Protein AF-A0A969H7K2-F1 (afdb_monomer_lite)

Foldseek 3Di:
DWKWKDFPPDPDIDGDDAPQDPPHDDDDDDAFGKIWIWDADRPPRHTQDTPGIDGDDPQKDKDWDWDADPVVRDIDIDIDIDRHDD

pLDDT: mean 81.41, std 8.26, range [55.66, 92.06]

Radius of gyration: 13.36 Å; chains: 1; bounding box: 31×29×38 Å

Sequence (86 aa):
MDVKIFRRGNHRPVKIFQDVTNGSEAAKVVAPGRYNTQIFAANNNQRLVKSGFVGLKARNLYIEYVFGSPKSNSLTIVTQTIRLPR

Secondary structure (DSSP, 8-state):
-EEEEEETT--S-EEEE-S--TT--------SEEEEEEEE-TTT--EEEEEEEEEEPTTEEEEEEEEEETTTTEEEEEEEEEEPP-

Structure (mmCIF, N/CA/C/O backbone):
data_AF-A0A969H7K2-F1
#
_entry.id   AF-A0A969H7K2-F1
#
loop_
_atom_site.group_PDB
_atom_site.id
_atom_site.type_symbol
_atom_site.label_atom_id
_atom_site.label_alt_id
_atom_site.label_comp_id
_atom_site.label_asym_id
_atom_site.label_entity_id
_atom_site.label_seq_id
_atom_site.pdbx_PDB_ins_code
_atom_site.Cartn_x
_atom_site.Cartn_y
_atom_site.Cartn_z
_atom_site.occupancy
_atom_site.B_iso_or_equiv
_atom_site.auth_seq_id
_atom_site.auth_comp_id
_atom_site.auth_asym_id
_atom_site.auth_atom_id
_atom_site.pdbx_PDB_model_num
ATOM 1 N N . MET A 1 1 ? 0.168 4.856 11.513 1.00 71.06 1 MET A N 1
ATOM 2 C CA . MET A 1 1 ? -0.199 3.616 10.799 1.00 71.06 1 MET A CA 1
ATOM 3 C C . MET A 1 1 ? 1.074 2.985 10.276 1.00 71.06 1 MET A C 1
ATOM 5 O O . MET A 1 1 ? 2.000 3.704 9.934 1.00 71.06 1 MET A O 1
ATOM 9 N N . ASP A 1 2 ? 1.118 1.664 10.192 1.00 70.50 2 ASP A N 1
ATOM 10 C CA . ASP A 1 2 ? 2.214 0.943 9.552 1.00 70.50 2 ASP A CA 1
ATOM 11 C C . ASP A 1 2 ? 1.820 0.590 8.119 1.00 70.50 2 ASP A C 1
ATOM 13 O O . ASP A 1 2 ? 0.764 -0.002 7.892 1.00 70.50 2 ASP A O 1
ATOM 17 N N . VAL A 1 3 ? 2.678 0.891 7.145 1.00 68.75 3 VAL A N 1
ATOM 18 C CA . VAL A 1 3 ? 2.439 0.525 5.743 1.00 68.75 3 VAL A CA 1
ATOM 19 C C . VAL A 1 3 ? 3.431 -0.560 5.345 1.00 68.75 3 VAL A C 1
ATOM 21 O O . VAL A 1 3 ? 4.656 -0.387 5.361 1.00 68.75 3 VAL A O 1
ATOM 24 N N . LYS A 1 4 ? 2.893 -1.724 4.980 1.00 70.50 4 LYS A N 1
ATOM 25 C CA . LYS A 1 4 ? 3.684 -2.877 4.545 1.00 70.50 4 LYS A CA 1
ATOM 26 C C . LYS A 1 4 ? 3.395 -3.127 3.077 1.00 70.50 4 LYS A C 1
ATOM 28 O O . LYS A 1 4 ? 2.236 -3.154 2.662 1.00 70.50 4 LYS A O 1
ATOM 33 N N . ILE A 1 5 ? 4.445 -3.361 2.296 1.00 65.88 5 ILE A N 1
ATOM 34 C CA . ILE A 1 5 ? 4.280 -3.826 0.921 1.00 65.88 5 ILE A CA 1
ATOM 35 C C . ILE A 1 5 ? 4.869 -5.224 0.772 1.00 65.88 5 ILE A C 1
ATOM 37 O O . ILE A 1 5 ? 5.867 -5.601 1.385 1.00 65.88 5 ILE A O 1
ATOM 41 N N . PHE A 1 6 ? 4.221 -6.011 -0.067 1.00 69.69 6 PHE A N 1
ATOM 42 C CA . PHE A 1 6 ? 4.488 -7.423 -0.252 1.00 69.69 6 PHE A CA 1
ATOM 43 C C . PHE A 1 6 ? 4.829 -7.621 -1.717 1.00 69.69 6 PHE A C 1
ATOM 45 O O . PHE A 1 6 ? 3.964 -7.472 -2.578 1.00 69.69 6 PHE A O 1
ATOM 52 N N . ARG A 1 7 ? 6.080 -7.949 -2.034 1.00 70.88 7 ARG A N 1
ATOM 53 C CA . ARG A 1 7 ? 6.423 -8.330 -3.406 1.00 70.88 7 ARG A CA 1
ATOM 54 C C . ARG A 1 7 ? 5.826 -9.709 -3.687 1.00 70.88 7 ARG A C 1
ATOM 56 O O . ARG A 1 7 ? 6.080 -10.654 -2.945 1.00 70.88 7 ARG A O 1
ATOM 63 N N . ARG A 1 8 ? 5.032 -9.839 -4.750 1.00 63.56 8 ARG A N 1
ATOM 64 C CA . ARG A 1 8 ? 4.445 -11.118 -5.172 1.00 63.56 8 ARG A CA 1
ATOM 65 C C . ARG A 1 8 ? 5.575 -12.116 -5.452 1.00 63.56 8 ARG A C 1
ATOM 67 O O . ARG A 1 8 ? 6.477 -11.798 -6.219 1.00 63.56 8 ARG A O 1
ATOM 74 N N . GLY A 1 9 ? 5.512 -13.291 -4.827 1.00 61.19 9 GLY A N 1
ATOM 75 C CA . GLY A 1 9 ? 6.559 -14.321 -4.896 1.00 61.19 9 GLY A CA 1
ATOM 76 C C . GLY A 1 9 ? 7.526 -14.325 -3.706 1.00 61.19 9 GLY A C 1
ATOM 77 O O . GLY A 1 9 ? 8.187 -15.329 -3.486 1.00 61.19 9 GLY A O 1
ATOM 78 N N . ASN A 1 10 ? 7.551 -13.269 -2.882 1.00 63.47 10 ASN A N 1
ATOM 79 C CA . ASN A 1 10 ? 8.206 -13.296 -1.575 1.00 63.47 10 ASN A CA 1
ATOM 80 C C . ASN A 1 10 ? 7.153 -13.502 -0.485 1.00 63.47 10 ASN A C 1
ATOM 82 O O . ASN A 1 10 ? 6.274 -12.668 -0.283 1.00 63.47 10 ASN A O 1
ATOM 86 N N . HIS A 1 11 ? 7.258 -14.613 0.242 1.00 55.66 11 HIS A N 1
ATOM 87 C CA . HIS A 1 11 ? 6.326 -14.967 1.319 1.00 55.66 11 HIS A CA 1
ATOM 88 C C . HIS A 1 11 ? 6.587 -14.175 2.612 1.00 55.66 11 HIS A C 1
ATOM 90 O O . HIS A 1 11 ? 5.817 -14.273 3.564 1.00 55.66 11 HIS A O 1
ATOM 96 N N . ARG A 1 12 ? 7.663 -13.377 2.659 1.00 62.31 12 ARG A N 1
ATOM 97 C CA . ARG A 1 12 ? 8.004 -12.533 3.806 1.00 62.31 12 ARG A CA 1
ATOM 98 C C . ARG A 1 12 ? 7.534 -11.092 3.561 1.00 62.31 12 ARG A C 1
ATOM 100 O O . ARG A 1 12 ? 8.014 -10.464 2.614 1.00 62.31 12 ARG A O 1
ATOM 107 N N . PRO A 1 13 ? 6.612 -10.560 4.384 1.00 62.00 13 PRO A N 1
ATOM 108 C CA . PRO A 1 13 ? 6.230 -9.152 4.350 1.00 62.00 13 PRO A CA 1
ATOM 109 C C . PRO A 1 13 ? 7.466 -8.280 4.569 1.00 62.00 13 PRO A C 1
ATOM 111 O O . PRO A 1 13 ? 8.185 -8.495 5.543 1.00 62.00 13 PRO A O 1
ATOM 114 N N . VAL A 1 14 ? 7.695 -7.272 3.728 1.00 68.38 14 VAL A N 1
ATOM 115 C CA . VAL A 1 14 ? 8.696 -6.243 4.033 1.00 68.38 14 VAL A CA 1
ATOM 116 C C . VAL A 1 14 ? 7.939 -5.038 4.581 1.00 68.38 14 VAL A C 1
ATOM 118 O O . VAL A 1 14 ? 7.150 -4.409 3.872 1.00 68.38 14 VAL A O 1
ATOM 121 N N . LYS A 1 15 ? 8.140 -4.727 5.868 1.00 69.06 15 LYS A N 1
ATOM 122 C CA . LYS A 1 15 ? 7.682 -3.448 6.424 1.00 69.06 15 LYS A CA 1
ATOM 123 C C . LYS A 1 15 ? 8.486 -2.349 5.727 1.00 69.06 15 LYS A C 1
ATOM 125 O O . LYS A 1 15 ? 9.713 -2.405 5.701 1.00 69.06 15 LYS A O 1
ATOM 130 N N . ILE A 1 16 ? 7.795 -1.419 5.077 1.00 74.00 16 ILE A N 1
ATOM 131 C CA . ILE A 1 16 ? 8.432 -0.392 4.243 1.00 74.00 16 ILE A CA 1
ATOM 132 C C . ILE A 1 16 ? 8.327 0.971 4.894 1.00 74.00 16 ILE A C 1
ATOM 134 O O . ILE A 1 16 ? 9.313 1.701 4.861 1.00 74.00 16 ILE A O 1
ATOM 138 N N . PHE A 1 17 ? 7.205 1.248 5.551 1.00 81.19 17 PHE A N 1
ATOM 139 C CA . PHE A 1 17 ? 7.047 2.416 6.396 1.00 81.19 17 PHE A CA 1
ATOM 140 C C . PHE A 1 17 ? 6.522 1.984 7.760 1.00 81.19 17 PHE A C 1
ATOM 142 O O . PHE A 1 17 ? 5.607 1.160 7.860 1.00 81.19 17 PHE A O 1
ATOM 149 N N . GLN A 1 18 ? 7.138 2.526 8.799 1.00 79.00 18 GLN A N 1
ATOM 150 C CA . GLN A 1 18 ? 6.761 2.318 10.185 1.00 79.00 18 GLN A CA 1
ATOM 151 C C . GLN A 1 18 ? 6.281 3.652 10.757 1.00 79.00 18 GLN A C 1
ATOM 153 O O . GLN A 1 18 ? 6.855 4.685 10.424 1.00 79.00 18 GLN A O 1
ATOM 158 N N . ASP A 1 19 ? 5.238 3.613 11.587 1.00 72.56 19 ASP A N 1
ATOM 159 C CA . ASP A 1 19 ? 4.761 4.762 12.363 1.00 72.56 19 ASP A CA 1
ATOM 160 C C . ASP A 1 19 ? 4.435 6.007 11.514 1.00 72.56 19 ASP A C 1
ATOM 162 O O . ASP A 1 19 ? 4.634 7.141 11.936 1.00 72.56 19 ASP A O 1
ATOM 166 N N . VAL A 1 20 ? 3.861 5.807 10.320 1.00 79.31 20 VAL A N 1
ATOM 167 C CA . VAL A 1 20 ? 3.367 6.903 9.470 1.00 79.31 20 VAL A CA 1
ATOM 168 C C . VAL A 1 20 ? 2.234 7.615 10.204 1.00 79.31 20 VAL A C 1
ATOM 170 O O . VAL A 1 20 ? 1.127 7.078 10.342 1.00 79.31 20 VAL A O 1
ATOM 173 N N . THR A 1 21 ? 2.518 8.795 10.741 1.00 79.69 21 THR A N 1
ATOM 174 C CA . THR A 1 21 ? 1.562 9.599 11.501 1.00 79.69 21 THR A CA 1
ATOM 175 C C . THR A 1 21 ? 0.507 10.226 10.597 1.00 79.69 21 THR A C 1
ATOM 177 O O . THR A 1 21 ? 0.661 10.315 9.379 1.00 79.69 21 THR A O 1
ATOM 180 N N . ASN A 1 22 ? -0.617 10.627 11.192 1.00 79.06 22 ASN A N 1
ATOM 181 C CA . ASN A 1 22 ? -1.662 11.323 10.451 1.00 79.06 22 ASN A CA 1
ATOM 182 C C . ASN A 1 22 ? -1.114 12.646 9.883 1.00 79.06 22 ASN A C 1
ATOM 184 O O . ASN A 1 22 ? -0.421 13.372 10.591 1.00 79.06 22 ASN A O 1
ATOM 188 N N . GLY A 1 23 ? -1.420 12.938 8.617 1.00 79.31 23 GLY A N 1
ATOM 189 C CA . GLY A 1 23 ? -0.903 14.108 7.899 1.00 79.31 23 GLY A CA 1
ATOM 190 C C . GLY A 1 23 ? 0.542 13.980 7.406 1.00 79.31 23 GLY A C 1
ATOM 191 O O . GLY A 1 23 ? 1.100 14.965 6.933 1.00 79.31 23 GLY A O 1
ATOM 192 N N . SER A 1 24 ? 1.161 12.800 7.508 1.00 84.56 24 SER A N 1
ATOM 193 C CA . SER A 1 24 ? 2.537 12.571 7.056 1.00 84.56 24 SER A CA 1
ATOM 194 C C . SER A 1 24 ? 2.609 11.864 5.706 1.00 84.56 24 SER A C 1
ATOM 196 O O . SER A 1 24 ? 1.763 11.036 5.370 1.00 84.56 24 SER A O 1
ATOM 198 N N . GLU A 1 25 ? 3.671 12.158 4.960 1.00 84.88 25 GLU A N 1
ATOM 199 C CA . GLU A 1 25 ? 4.027 11.488 3.711 1.00 84.88 25 GLU A CA 1
ATOM 200 C C . GLU A 1 25 ? 5.268 10.616 3.923 1.00 84.88 25 GLU A C 1
ATOM 202 O O . GLU A 1 25 ? 6.181 10.977 4.667 1.00 84.88 25 GLU A O 1
ATOM 207 N N . ALA A 1 26 ? 5.314 9.462 3.258 1.00 83.62 26 ALA A N 1
ATOM 208 C CA . ALA A 1 26 ? 6.502 8.624 3.217 1.00 83.62 26 ALA A CA 1
ATOM 209 C C . ALA A 1 26 ? 6.688 8.033 1.815 1.00 83.62 26 ALA A C 1
ATOM 211 O O . ALA A 1 26 ? 5.731 7.580 1.186 1.00 83.62 26 ALA A O 1
ATOM 212 N N . ALA A 1 27 ? 7.934 8.005 1.341 1.00 87.75 27 ALA A N 1
ATOM 213 C CA . ALA A 1 27 ? 8.284 7.522 0.010 1.00 87.75 27 ALA A CA 1
ATOM 214 C C . ALA A 1 27 ? 9.456 6.535 0.063 1.00 87.75 27 ALA A C 1
ATOM 216 O O . ALA A 1 27 ? 10.379 6.667 0.867 1.00 87.75 27 ALA A O 1
ATOM 217 N N . LYS A 1 28 ? 9.421 5.515 -0.802 1.00 86.38 28 LYS A N 1
ATOM 218 C CA . LYS A 1 28 ? 10.481 4.508 -0.917 1.00 86.38 28 LYS A CA 1
ATOM 219 C C . LYS A 1 28 ? 10.604 4.029 -2.352 1.00 86.38 28 LYS A C 1
ATOM 221 O O . LYS A 1 28 ? 9.628 3.600 -2.963 1.00 86.38 28 LYS A O 1
ATOM 226 N N . VAL A 1 29 ? 11.832 4.048 -2.858 1.00 88.00 29 VAL A N 1
ATOM 227 C CA . VAL A 1 29 ? 12.174 3.445 -4.145 1.00 88.00 29 VAL A CA 1
ATOM 228 C C . VAL A 1 29 ? 12.227 1.928 -3.984 1.00 88.00 29 VAL A C 1
ATOM 230 O O . VAL A 1 29 ? 12.822 1.401 -3.043 1.00 88.00 29 VAL A O 1
ATOM 233 N N . VAL A 1 30 ? 11.594 1.218 -4.913 1.00 85.31 30 VAL A N 1
ATOM 234 C CA . VAL A 1 30 ? 11.581 -0.245 -4.962 1.00 85.31 30 VAL A CA 1
ATOM 235 C C . VAL A 1 30 ? 11.978 -0.718 -6.352 1.00 85.31 30 VAL A C 1
ATOM 237 O O . VAL A 1 30 ? 11.795 -0.009 -7.341 1.00 85.31 30 VAL A O 1
ATOM 240 N N . ALA A 1 31 ? 12.523 -1.930 -6.432 1.00 88.19 31 ALA A N 1
ATOM 241 C CA . ALA A 1 31 ? 12.798 -2.557 -7.716 1.00 88.19 31 ALA A CA 1
ATOM 242 C C . ALA A 1 31 ? 11.501 -2.734 -8.537 1.00 88.19 31 ALA A C 1
ATOM 244 O O . ALA A 1 31 ? 10.411 -2.821 -7.972 1.00 88.19 31 ALA A O 1
ATOM 245 N N . PRO A 1 32 ? 11.580 -2.856 -9.869 1.00 89.31 32 PRO A N 1
ATOM 246 C CA . PRO A 1 32 ? 10.426 -3.252 -10.661 1.00 89.31 32 PRO A CA 1
ATOM 247 C C . PRO A 1 32 ? 9.858 -4.610 -10.216 1.00 89.31 32 PRO A C 1
ATOM 249 O O . PRO A 1 32 ? 10.581 -5.544 -9.838 1.00 89.31 32 PRO A O 1
ATOM 252 N N . GLY A 1 33 ? 8.536 -4.739 -10.262 1.00 88.81 33 GLY A N 1
ATOM 253 C CA . GLY A 1 33 ? 7.851 -5.964 -9.873 1.00 88.81 33 GLY A CA 1
ATOM 254 C C . GLY A 1 33 ? 6.380 -5.766 -9.545 1.00 88.81 33 GLY A C 1
ATOM 255 O O . GLY A 1 33 ? 5.826 -4.674 -9.650 1.00 88.81 33 GLY A O 1
ATOM 256 N N . ARG A 1 34 ? 5.734 -6.857 -9.135 1.00 87.69 34 ARG A N 1
ATOM 257 C CA . ARG A 1 34 ? 4.352 -6.838 -8.659 1.00 87.69 34 ARG A CA 1
ATOM 258 C C . ARG A 1 34 ? 4.345 -6.777 -7.138 1.00 87.69 34 ARG A C 1
ATOM 260 O O . ARG A 1 34 ? 4.892 -7.663 -6.487 1.00 87.69 34 ARG A O 1
ATOM 267 N N . TYR A 1 35 ? 3.712 -5.754 -6.593 1.00 84.75 35 TYR A N 1
ATOM 268 C CA . TYR A 1 35 ? 3.611 -5.482 -5.168 1.00 84.75 35 TYR A CA 1
ATOM 269 C C . TYR A 1 35 ? 2.158 -5.563 -4.736 1.00 84.75 35 TYR A C 1
ATOM 271 O O . TYR A 1 35 ? 1.267 -5.337 -5.537 1.00 84.75 35 TYR A O 1
ATOM 279 N N . ASN A 1 36 ? 1.911 -5.912 -3.488 1.00 84.81 36 ASN A N 1
ATOM 280 C CA . ASN A 1 36 ? 0.626 -5.774 -2.828 1.00 84.81 36 ASN A CA 1
ATOM 281 C C . ASN A 1 36 ? 0.837 -4.825 -1.657 1.00 84.81 36 ASN A C 1
ATOM 283 O O . ASN A 1 36 ? 1.768 -5.043 -0.888 1.00 84.81 36 ASN A O 1
ATOM 287 N N . THR A 1 37 ? 0.041 -3.772 -1.539 1.00 80.12 37 THR A N 1
ATOM 288 C CA . THR A 1 37 ? 0.155 -2.809 -0.438 1.00 80.12 37 THR A CA 1
ATOM 289 C C . THR A 1 37 ? -0.937 -3.086 0.590 1.00 80.12 37 THR A C 1
ATOM 291 O O . THR A 1 37 ? -2.074 -3.441 0.260 1.00 80.12 37 THR A O 1
ATOM 294 N N . GLN A 1 38 ? -0.565 -3.047 1.868 1.00 84.69 38 GLN A N 1
ATOM 295 C CA . GLN A 1 38 ? -1.501 -3.202 2.974 1.00 84.69 38 GLN A CA 1
ATOM 296 C C . GLN A 1 38 ? -1.139 -2.233 4.088 1.00 84.69 38 GLN A C 1
ATOM 298 O O . GLN A 1 38 ? 0.036 -2.008 4.392 1.00 84.69 38 GLN A O 1
ATOM 303 N N . ILE A 1 39 ? -2.175 -1.719 4.733 1.00 82.38 39 ILE A N 1
ATOM 304 C CA . ILE A 1 39 ? -2.055 -0.768 5.828 1.00 82.38 39 ILE A CA 1
ATOM 305 C C . ILE A 1 39 ? -2.485 -1.462 7.104 1.00 82.38 39 ILE A C 1
ATOM 307 O O . ILE A 1 39 ? -3.495 -2.169 7.139 1.00 82.38 39 ILE A O 1
ATOM 311 N N . PHE A 1 40 ? -1.708 -1.250 8.153 1.00 84.69 40 PHE A N 1
ATOM 312 C CA . PHE A 1 40 ? -1.910 -1.806 9.474 1.00 84.69 40 PHE A CA 1
ATOM 313 C C . PHE A 1 40 ? -2.000 -0.682 10.505 1.00 84.69 40 PHE A C 1
ATOM 315 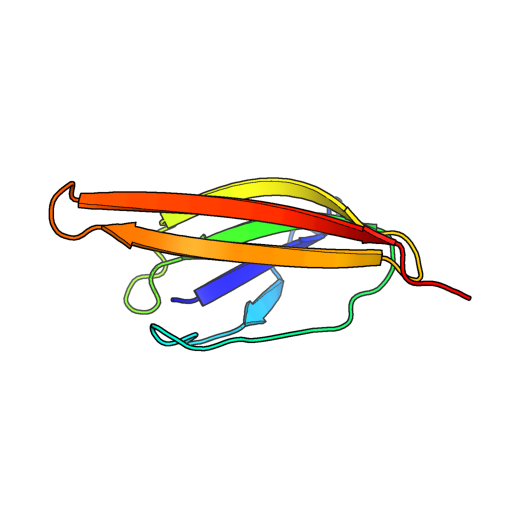O O . PHE A 1 40 ? -1.370 0.370 10.371 1.00 84.69 40 PHE A O 1
ATOM 322 N N . ALA A 1 41 ? -2.768 -0.903 11.563 1.00 82.56 41 ALA A N 1
ATOM 323 C CA . ALA A 1 41 ? -2.698 -0.060 12.741 1.00 82.56 41 ALA A CA 1
ATOM 324 C C . ALA A 1 41 ? -1.331 -0.261 13.414 1.00 82.56 41 ALA A C 1
ATOM 326 O O . ALA A 1 41 ? -0.846 -1.389 13.534 1.00 82.56 41 ALA A O 1
ATOM 327 N N . ALA A 1 42 ? -0.695 0.844 13.808 1.00 77.69 42 ALA A N 1
ATOM 328 C CA . ALA A 1 42 ? 0.667 0.826 14.349 1.00 77.69 42 ALA A CA 1
ATOM 329 C C . ALA A 1 42 ? 0.740 0.110 15.710 1.00 77.69 42 ALA A C 1
ATOM 331 O O . ALA A 1 42 ? 1.691 -0.605 15.996 1.00 77.69 42 ALA A O 1
ATOM 332 N N . ASN A 1 43 ? -0.306 0.249 16.526 1.00 80.75 43 ASN A N 1
ATOM 333 C CA . ASN A 1 43 ? -0.347 -0.233 17.907 1.00 80.75 43 ASN A CA 1
ATOM 334 C C . ASN A 1 43 ? -0.534 -1.751 18.050 1.00 80.75 43 ASN A C 1
ATOM 336 O O . ASN A 1 43 ? -0.058 -2.330 19.018 1.00 80.75 43 ASN A O 1
ATOM 340 N N . ASN A 1 44 ? -1.247 -2.400 17.130 1.00 81.75 44 ASN A N 1
ATOM 341 C CA . ASN A 1 44 ? -1.646 -3.801 17.297 1.00 81.75 44 ASN A CA 1
ATOM 342 C C . ASN A 1 44 ? -1.448 -4.657 16.038 1.00 81.75 44 ASN A C 1
ATOM 344 O O . ASN A 1 44 ? -1.873 -5.810 16.011 1.00 81.75 44 ASN A O 1
ATOM 348 N N . ASN A 1 45 ? -0.820 -4.118 14.984 1.00 80.94 45 ASN A N 1
ATOM 349 C CA . ASN A 1 45 ? -0.658 -4.796 13.695 1.00 80.94 45 ASN A CA 1
ATOM 350 C C . ASN A 1 45 ? -1.980 -5.321 13.095 1.00 80.94 45 ASN A C 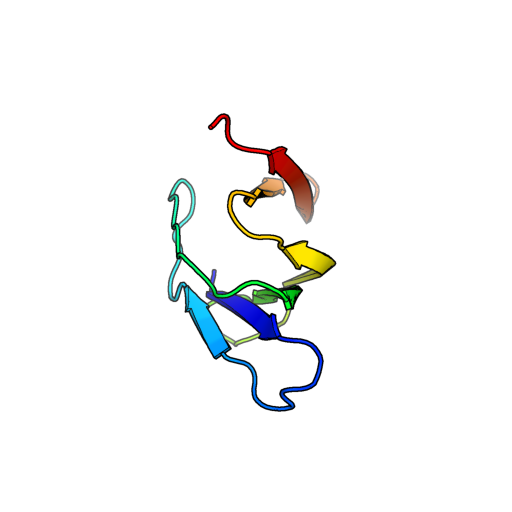1
ATOM 352 O O . ASN A 1 45 ? -1.960 -6.228 12.259 1.00 80.94 45 ASN A O 1
ATOM 356 N N . GLN A 1 46 ? -3.132 -4.762 13.473 1.00 85.62 46 GLN A N 1
ATOM 357 C CA . GLN A 1 46 ? -4.404 -5.088 12.843 1.00 85.62 46 GLN A CA 1
ATOM 358 C C . GLN A 1 46 ? -4.405 -4.531 11.424 1.00 85.62 46 GLN A C 1
ATOM 360 O O . GLN A 1 46 ? -4.127 -3.352 11.206 1.00 85.62 46 GLN A O 1
ATOM 365 N N . ARG A 1 47 ? -4.720 -5.370 10.435 1.00 86.25 47 ARG A N 1
ATOM 366 C CA . ARG A 1 47 ? -4.836 -4.913 9.048 1.00 86.25 47 ARG A CA 1
ATOM 367 C C . ARG A 1 47 ? -6.067 -4.023 8.913 1.00 86.25 47 ARG A C 1
ATOM 369 O O . ARG A 1 47 ? -7.178 -4.487 9.143 1.00 86.25 47 ARG A O 1
ATOM 376 N N . LEU A 1 48 ? -5.849 -2.783 8.496 1.00 83.69 48 LEU A N 1
ATOM 377 C CA . LEU A 1 48 ? -6.902 -1.808 8.242 1.00 83.69 48 LEU A CA 1
ATOM 378 C C . LEU A 1 48 ? -7.406 -1.930 6.807 1.00 83.69 48 LEU A C 1
ATOM 380 O O . LEU A 1 48 ? -8.608 -2.019 6.590 1.00 83.69 48 LEU A O 1
ATOM 384 N N . VAL A 1 49 ? -6.493 -1.996 5.828 1.00 81.88 49 VAL A N 1
ATOM 385 C CA . VAL A 1 49 ? -6.868 -2.085 4.408 1.00 81.88 49 VAL A CA 1
ATOM 386 C C . VAL A 1 49 ? -5.903 -2.947 3.600 1.00 81.88 49 VAL A C 1
ATOM 388 O O . VAL A 1 49 ? -4.718 -3.083 3.914 1.00 81.88 49 VAL A O 1
ATOM 391 N N . LYS A 1 50 ? -6.445 -3.545 2.535 1.00 81.62 50 LYS A N 1
ATOM 392 C CA . LYS A 1 50 ? -5.722 -4.236 1.470 1.00 81.62 50 LYS A CA 1
ATOM 393 C C . LYS A 1 50 ? -6.018 -3.530 0.143 1.00 81.62 50 LYS A C 1
ATOM 395 O O . LYS A 1 50 ? -7.097 -3.722 -0.406 1.00 81.62 50 LYS A O 1
ATOM 400 N N . SER A 1 51 ? -5.059 -2.767 -0.373 1.00 73.25 51 SER A N 1
ATOM 401 C CA . SER A 1 51 ? -5.239 -1.932 -1.575 1.00 73.25 51 SER A CA 1
ATOM 402 C C . SER A 1 51 ? -5.059 -2.721 -2.885 1.00 73.25 51 SER A C 1
ATOM 404 O O . SER A 1 51 ? -5.370 -2.232 -3.966 1.00 73.25 51 SER A O 1
ATOM 406 N N . GLY A 1 52 ? -4.628 -3.985 -2.795 1.00 77.31 52 GLY A N 1
ATOM 407 C CA . GLY A 1 52 ? -4.529 -4.904 -3.930 1.00 77.31 52 GLY A CA 1
ATOM 408 C C . GLY A 1 52 ? -3.136 -4.945 -4.555 1.00 77.31 52 GLY A C 1
ATOM 409 O O . GLY A 1 52 ? -2.164 -4.449 -3.989 1.00 77.31 52 GLY A O 1
ATOM 410 N N . PHE A 1 53 ? -3.020 -5.612 -5.710 1.00 82.25 53 PHE A N 1
ATOM 411 C CA . PHE A 1 53 ? -1.739 -5.755 -6.400 1.00 82.25 53 PHE A CA 1
ATOM 412 C C . PHE A 1 53 ? -1.485 -4.608 -7.384 1.00 82.25 53 PHE A C 1
ATOM 414 O O . PHE A 1 53 ? -2.271 -4.414 -8.305 1.00 82.25 53 PHE A O 1
ATOM 421 N N . VAL A 1 54 ? -0.322 -3.969 -7.282 1.00 85.25 54 VAL A N 1
ATOM 422 C CA . VAL A 1 54 ? 0.203 -2.988 -8.234 1.00 85.25 54 VAL A CA 1
ATOM 423 C C . VAL A 1 54 ? 1.420 -3.540 -8.979 1.00 85.25 54 VAL A C 1
ATOM 425 O O . VAL A 1 54 ? 2.320 -4.144 -8.393 1.00 85.25 54 VAL A O 1
ATOM 428 N N . GLY A 1 55 ? 1.454 -3.358 -10.298 1.00 87.75 55 GLY A N 1
ATOM 429 C CA . GLY A 1 55 ? 2.635 -3.624 -11.119 1.00 87.75 55 GLY A CA 1
ATOM 430 C C . G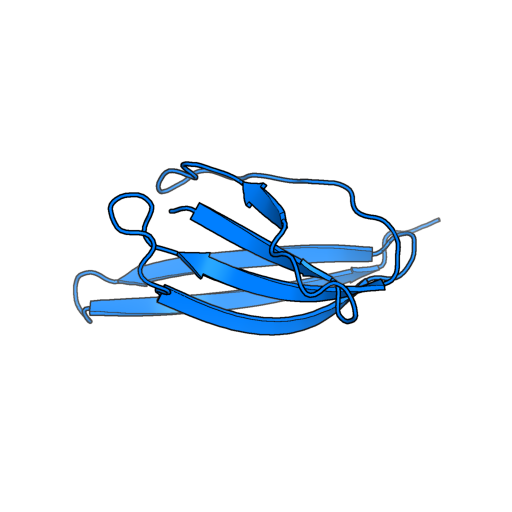LY A 1 55 ? 3.481 -2.363 -11.267 1.00 87.75 55 GLY A C 1
ATOM 431 O O . GLY A 1 55 ? 3.097 -1.449 -11.992 1.00 87.75 55 GLY A O 1
ATOM 432 N N . LEU A 1 56 ? 4.644 -2.319 -10.619 1.00 88.31 56 LEU A N 1
ATOM 433 C CA . LEU A 1 56 ? 5.591 -1.212 -10.732 1.00 88.31 56 LEU A CA 1
ATOM 434 C C . LEU A 1 56 ? 6.644 -1.540 -11.789 1.00 88.31 56 LEU A C 1
ATOM 436 O O . LEU A 1 56 ? 7.366 -2.534 -11.684 1.00 88.31 56 LEU A O 1
ATOM 440 N N . LYS A 1 57 ? 6.718 -0.703 -12.824 1.00 90.00 57 LYS A N 1
ATOM 441 C CA . LYS A 1 57 ? 7.783 -0.722 -13.832 1.00 90.00 57 LYS A CA 1
ATOM 442 C C . LYS A 1 57 ? 8.847 0.312 -13.465 1.00 90.00 57 LYS A C 1
ATOM 444 O O . LYS A 1 57 ? 8.619 1.172 -12.615 1.00 90.00 57 LYS A O 1
ATOM 449 N N . ALA A 1 58 ? 10.000 0.243 -14.125 1.00 88.81 58 ALA A N 1
ATOM 450 C CA . ALA A 1 58 ? 10.983 1.315 -14.034 1.00 88.81 58 ALA A CA 1
ATOM 451 C C . ALA A 1 58 ? 10.319 2.656 -14.388 1.00 88.81 58 ALA A C 1
ATOM 453 O O . ALA A 1 58 ? 9.576 2.731 -15.369 1.00 88.81 58 ALA A O 1
ATOM 454 N N . ARG A 1 59 ? 10.609 3.696 -13.596 1.00 88.25 59 ARG A N 1
ATOM 455 C CA . ARG A 1 59 ? 10.068 5.057 -13.766 1.00 88.25 59 ARG A CA 1
ATOM 456 C C . ARG A 1 59 ? 8.552 5.177 -13.555 1.00 88.25 59 ARG A C 1
ATOM 458 O O . ARG A 1 59 ? 7.941 6.114 -14.060 1.00 88.25 59 ARG A O 1
ATOM 465 N N . ASN A 1 60 ? 7.944 4.262 -12.804 1.00 91.75 60 ASN A N 1
ATOM 466 C CA . ASN A 1 60 ? 6.594 4.457 -12.285 1.00 91.75 60 ASN A CA 1
ATOM 467 C C . ASN A 1 60 ? 6.659 5.050 -10.877 1.00 91.75 60 ASN A C 1
ATOM 469 O O . ASN A 1 60 ? 7.398 4.550 -10.030 1.00 91.75 60 ASN A O 1
ATOM 473 N N . LEU A 1 61 ? 5.830 6.055 -10.623 1.00 89.75 61 LEU A N 1
ATOM 474 C CA . LEU A 1 61 ? 5.488 6.517 -9.286 1.00 89.75 61 LEU A CA 1
ATOM 475 C C . LEU A 1 61 ? 4.120 5.936 -8.921 1.00 89.75 61 LEU A C 1
ATOM 477 O O . LEU A 1 61 ? 3.170 6.061 -9.689 1.00 89.75 61 LEU A O 1
ATOM 481 N N . TYR A 1 62 ? 4.029 5.282 -7.768 1.00 89.19 62 TYR A N 1
ATOM 482 C CA . TYR A 1 62 ? 2.765 4.831 -7.196 1.00 89.19 62 TYR A CA 1
ATOM 483 C C . TYR A 1 62 ? 2.504 5.608 -5.921 1.00 89.19 62 TYR A C 1
ATOM 485 O O . TYR A 1 62 ? 3.367 5.652 -5.045 1.00 89.19 62 TYR A O 1
ATOM 493 N N . ILE A 1 63 ? 1.324 6.209 -5.845 1.00 89.38 63 ILE A N 1
ATOM 494 C CA . ILE A 1 63 ? 0.894 7.036 -4.728 1.00 89.38 63 ILE A CA 1
ATOM 495 C C . ILE A 1 63 ? -0.360 6.404 -4.138 1.00 89.38 63 ILE A C 1
ATOM 497 O O . ILE A 1 63 ? -1.275 6.021 -4.869 1.00 89.38 63 ILE A O 1
ATOM 501 N N . GLU A 1 64 ? -0.387 6.286 -2.816 1.00 87.88 64 GLU A N 1
ATOM 502 C CA . GLU A 1 64 ? -1.523 5.781 -2.057 1.00 87.88 64 GLU A CA 1
ATOM 503 C C . GLU A 1 64 ? -1.902 6.827 -1.010 1.00 87.88 64 GLU A C 1
ATOM 505 O O . GLU A 1 64 ? -1.161 7.061 -0.058 1.00 87.88 64 GLU A O 1
ATOM 510 N N . TYR A 1 65 ? -3.048 7.472 -1.212 1.00 87.44 65 TYR A N 1
ATOM 511 C CA . TYR A 1 65 ? -3.623 8.41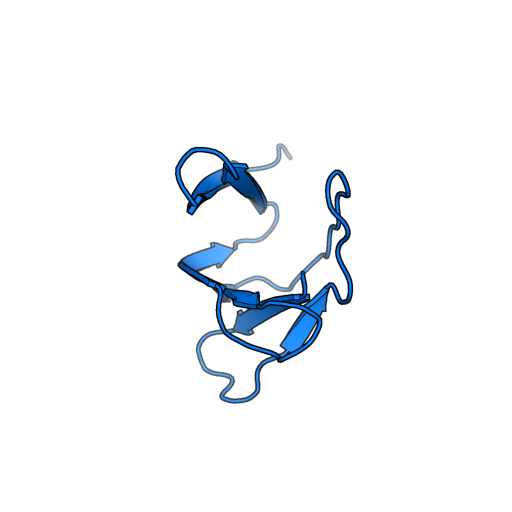8 -0.267 1.00 87.44 65 TYR A CA 1
ATOM 512 C C . TYR A 1 65 ? -4.627 7.703 0.622 1.00 87.44 65 TYR A C 1
ATOM 514 O O . TYR A 1 65 ? -5.484 6.966 0.132 1.00 87.44 65 TYR A O 1
ATOM 522 N N . VAL A 1 66 ? -4.534 7.940 1.927 1.00 85.44 66 VAL A N 1
ATOM 523 C CA . VAL A 1 66 ? -5.319 7.233 2.937 1.00 85.44 66 VAL A CA 1
ATOM 524 C C . VAL A 1 66 ? -6.040 8.262 3.786 1.00 85.44 66 VAL A C 1
ATOM 526 O O . VAL A 1 66 ? -5.413 9.050 4.489 1.00 85.44 66 VAL A O 1
ATOM 529 N N . PHE A 1 67 ? -7.365 8.242 3.728 1.00 85.38 67 PHE A N 1
ATOM 530 C CA . PHE A 1 67 ? -8.220 9.201 4.413 1.00 85.38 67 PHE A CA 1
ATOM 531 C C . PHE A 1 67 ? -9.088 8.471 5.432 1.00 85.38 67 PHE A C 1
ATOM 533 O O . PHE A 1 67 ? -9.805 7.536 5.082 1.00 85.38 67 PHE A O 1
ATOM 540 N N . GLY A 1 68 ? -9.039 8.897 6.692 1.00 84.94 68 GLY A N 1
ATOM 541 C CA . GLY A 1 68 ? -9.947 8.419 7.733 1.00 84.94 68 GLY A CA 1
ATOM 542 C C . GLY A 1 68 ? -11.052 9.429 8.004 1.00 84.94 68 GLY A C 1
ATOM 543 O O . GLY A 1 68 ? -10.776 10.616 8.160 1.00 84.94 68 GLY A O 1
ATOM 544 N N . SER A 1 69 ? -12.296 8.963 8.097 1.00 82.62 69 SER A N 1
ATOM 545 C CA . SER A 1 69 ? -13.426 9.773 8.550 1.00 82.62 69 SER A CA 1
ATOM 546 C C . SER A 1 69 ? -13.884 9.287 9.925 1.00 82.62 69 SER A C 1
ATOM 548 O O . SER A 1 69 ? -14.455 8.198 10.020 1.00 82.62 69 SER A O 1
ATOM 550 N N . PRO A 1 70 ? -13.689 10.079 10.998 1.00 80.94 70 PRO A N 1
ATOM 551 C CA . PRO A 1 70 ? -14.193 9.719 12.321 1.00 80.94 70 PRO A CA 1
ATOM 552 C C . PRO A 1 70 ? -15.726 9.763 12.380 1.00 80.94 70 PRO A C 1
ATOM 554 O O . PRO A 1 70 ? -16.325 9.010 13.136 1.00 80.94 70 PRO A O 1
ATOM 557 N N . LYS A 1 71 ? -16.376 10.594 11.547 1.00 88.75 71 LYS A N 1
ATOM 558 C CA . LYS A 1 71 ? -17.844 10.719 11.502 1.00 88.75 71 LYS A CA 1
ATOM 559 C C . LYS A 1 71 ? -18.528 9.455 10.984 1.00 88.75 71 LYS A C 1
ATOM 561 O O . LYS A 1 71 ? -19.582 9.084 11.481 1.00 88.75 71 LYS A O 1
ATOM 566 N N . SER A 1 72 ? -17.940 8.817 9.975 1.00 86.25 72 SER A N 1
ATOM 567 C CA . SER A 1 72 ? -18.480 7.602 9.348 1.00 86.25 72 SER A CA 1
ATOM 568 C C . SER A 1 72 ? -17.730 6.333 9.752 1.00 86.25 72 SER A C 1
ATOM 570 O O . SER A 1 72 ? -18.020 5.270 9.214 1.00 86.25 72 SER A O 1
ATOM 572 N N . ASN A 1 73 ? -16.753 6.446 10.659 1.00 83.81 73 ASN A N 1
ATOM 573 C CA . ASN A 1 73 ? -15.850 5.371 11.067 1.00 83.81 73 ASN A CA 1
ATOM 574 C C . ASN A 1 73 ? -15.297 4.563 9.873 1.00 83.81 73 ASN A C 1
ATOM 576 O O . ASN A 1 73 ? -15.309 3.332 9.868 1.00 83.81 73 ASN A O 1
ATOM 580 N N . SER A 1 74 ? -14.864 5.264 8.822 1.00 83.62 74 SER A N 1
ATOM 581 C CA . SER A 1 74 ? -14.439 4.648 7.562 1.00 83.62 74 SER A CA 1
ATOM 582 C C . SER A 1 74 ? -13.030 5.073 7.161 1.00 83.62 74 SER A C 1
ATOM 584 O O . SER A 1 74 ? -12.586 6.182 7.464 1.00 83.62 74 SER A O 1
ATOM 586 N N . LEU A 1 75 ? -12.331 4.183 6.450 1.00 83.50 75 LEU A N 1
ATOM 587 C CA . LEU A 1 75 ? -11.056 4.469 5.798 1.00 83.50 75 LEU A CA 1
ATOM 588 C C . LEU A 1 75 ? -11.246 4.390 4.283 1.00 83.50 75 LEU A C 1
ATOM 590 O O . LEU A 1 75 ? -11.721 3.380 3.767 1.00 83.50 75 LEU A O 1
ATOM 594 N N . THR A 1 76 ? -10.869 5.448 3.577 1.00 85.88 76 THR A N 1
ATOM 595 C CA . THR A 1 76 ? -10.896 5.523 2.114 1.00 85.88 76 THR A CA 1
ATOM 596 C C . THR A 1 76 ? -9.473 5.538 1.592 1.00 85.88 76 THR A C 1
ATOM 598 O O . THR A 1 76 ? -8.618 6.232 2.143 1.00 85.88 76 THR A O 1
ATOM 601 N N . ILE A 1 77 ? -9.225 4.789 0.520 1.00 85.88 77 ILE A N 1
ATOM 602 C CA . ILE A 1 77 ? -7.931 4.776 -0.155 1.00 85.88 77 ILE A CA 1
ATOM 603 C C . ILE A 1 77 ? -8.107 5.203 -1.598 1.00 85.88 77 ILE A C 1
ATOM 605 O O . ILE A 1 77 ? -8.947 4.660 -2.313 1.00 85.88 77 ILE A O 1
ATOM 609 N N . 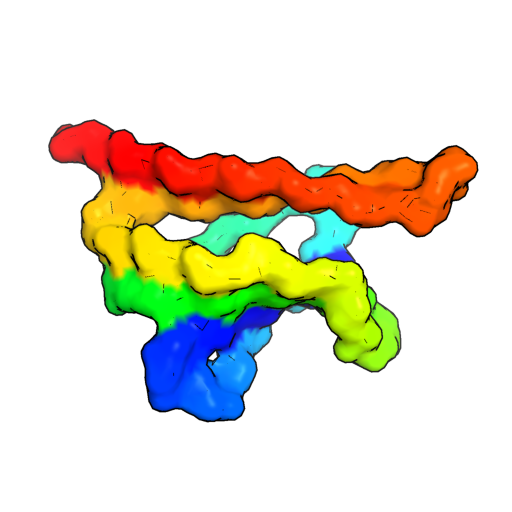VAL A 1 78 ? -7.273 6.146 -2.022 1.00 88.19 78 VAL A N 1
ATOM 610 C CA . VAL A 1 78 ? -7.158 6.565 -3.415 1.00 88.19 78 VAL A CA 1
ATOM 611 C C . VAL A 1 78 ? -5.761 6.215 -3.892 1.00 88.19 78 VAL A C 1
ATOM 613 O O . VAL A 1 78 ? -4.770 6.635 -3.298 1.00 88.19 78 VAL A O 1
ATOM 616 N N . THR A 1 79 ? -5.679 5.424 -4.956 1.00 88.44 79 THR A N 1
ATOM 617 C CA . THR A 1 79 ? -4.406 4.998 -5.533 1.00 88.44 79 THR A CA 1
ATOM 618 C C . THR A 1 79 ? -4.215 5.616 -6.908 1.00 88.44 79 THR A C 1
ATOM 620 O O . THR A 1 79 ? -5.154 5.731 -7.696 1.00 88.44 79 THR A O 1
ATOM 623 N N . GLN A 1 80 ? -2.981 6.005 -7.213 1.00 89.12 80 GLN A N 1
ATOM 624 C CA . GLN A 1 80 ? -2.612 6.517 -8.525 1.00 89.12 80 GLN A CA 1
ATOM 625 C C . GLN A 1 80 ? -1.269 5.939 -8.953 1.00 89.12 80 GLN A C 1
ATOM 627 O O . GLN A 1 80 ? -0.338 5.827 -8.160 1.00 89.12 80 GLN A O 1
ATOM 632 N N . THR A 1 81 ? -1.161 5.575 -10.230 1.00 89.94 81 THR A N 1
ATOM 633 C CA . THR A 1 81 ? 0.119 5.218 -10.848 1.00 89.94 81 THR A CA 1
ATOM 634 C C . THR A 1 81 ? 0.432 6.218 -11.949 1.00 89.94 81 THR A C 1
ATOM 636 O O . THR A 1 81 ? -0.355 6.383 -12.878 1.00 89.94 81 THR A O 1
ATOM 639 N N . ILE A 1 82 ? 1.588 6.864 -11.854 1.00 92.06 82 ILE A N 1
ATOM 640 C CA . ILE A 1 82 ? 2.063 7.882 -12.788 1.00 92.06 82 ILE A CA 1
ATOM 641 C C . ILE A 1 82 ? 3.320 7.350 -13.472 1.00 92.06 82 ILE A C 1
ATOM 643 O O . ILE A 1 82 ? 4.218 6.810 -12.823 1.00 92.06 82 ILE A O 1
ATOM 647 N N . ARG A 1 83 ? 3.402 7.503 -14.794 1.00 92.00 83 ARG A N 1
ATOM 648 C CA . ARG A 1 83 ? 4.625 7.223 -15.549 1.00 92.00 83 ARG A CA 1
ATOM 649 C C . ARG A 1 83 ? 5.462 8.495 -15.616 1.00 92.00 83 ARG A C 1
ATOM 651 O O . ARG A 1 83 ? 4.989 9.505 -16.125 1.00 92.00 83 ARG A O 1
ATOM 658 N N . LEU A 1 84 ? 6.693 8.437 -15.122 1.00 88.38 84 LEU A N 1
ATOM 659 C CA . LEU A 1 84 ? 7.588 9.589 -15.110 1.00 88.38 84 LEU A CA 1
ATOM 660 C C . LEU A 1 84 ? 8.185 9.831 -16.511 1.00 88.38 84 LEU A C 1
ATOM 662 O O . LEU A 1 84 ? 8.511 8.855 -17.206 1.00 88.38 84 LEU A O 1
ATOM 666 N N . PRO A 1 85 ? 8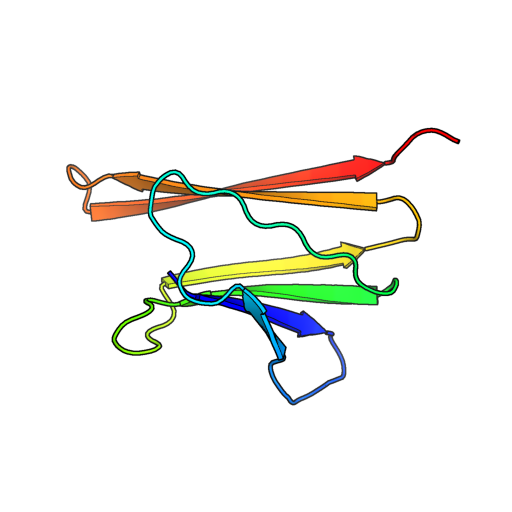.335 11.104 -16.930 1.00 87.25 85 PRO A N 1
ATOM 667 C CA . PRO A 1 85 ? 8.955 11.468 -18.202 1.00 87.25 85 PRO A CA 1
ATOM 668 C C . PRO A 1 85 ? 10.435 11.075 -18.236 1.00 87.25 85 PRO A C 1
ATOM 670 O O . PRO A 1 85 ? 11.008 10.714 -17.202 1.00 87.25 85 PRO A O 1
ATOM 673 N N . ARG A 1 86 ? 11.007 11.068 -19.449 1.00 76.62 86 ARG A N 1
ATOM 674 C CA . ARG A 1 86 ? 12.359 10.577 -19.732 1.00 76.62 86 ARG A CA 1
ATOM 675 C C . ARG A 1 86 ? 13.470 11.484 -19.235 1.00 76.62 86 ARG A C 1
ATOM 677 O O . ARG A 1 86 ? 13.258 12.705 -19.225 1.00 76.62 86 ARG A O 1
#